Protein AF-A0A2M8NHK6-F1 (afdb_monomer_lite)

pLDDT: mean 93.06, std 9.31, range [44.53, 98.62]

Foldseek 3Di:
DCVLLVFPDCQLVVQLLVQQCVQCVVVVHNDGDLVSSLVCQCVSPLVRHDDDPPDPDHSVRSSNVVSVCPVVD

Sequence (73 aa):
LCVALEIDGHRGELTLCRAALASAALAGRSSAQPSDIAEVALLALRHRLRKDPLETAGDEDRILRAVAGIDKT

Secondary structure (DSSP, 8-state):
-TTTTT--STHHHHHHHHHHHHHHHHTT-SS--HHHHHHHHHHHHGGGSPPPTT--S-HHHHHHHHHHTGGG-

Structure (mmCIF, N/CA/C/O backbone):
data_AF-A0A2M8NHK6-F1
#
_entry.id   AF-A0A2M8NHK6-F1
#
loop_
_atom_site.group_PDB
_atom_site.id
_atom_site.type_symbol
_atom_site.label_atom_id
_atom_site.label_alt_id
_atom_site.label_comp_id
_atom_site.label_asym_id
_atom_site.label_entity_id
_atom_site.label_seq_id
_atom_site.pdbx_PDB_ins_code
_atom_site.Cartn_x
_atom_site.Cartn_y
_atom_site.Cartn_z
_atom_site.occupancy
_atom_site.B_iso_or_equiv
_atom_site.auth_seq_id
_atom_site.auth_comp_id
_atom_site.auth_asym_id
_atom_site.auth_atom_id
_atom_site.pdbx_PDB_model_num
ATOM 1 N N . LEU A 1 1 ? -2.156 -7.919 -3.838 1.00 91.50 1 LEU A N 1
ATOM 2 C CA . LEU A 1 1 ? -1.755 -6.651 -4.509 1.00 91.50 1 LEU A CA 1
ATOM 3 C C . LEU A 1 1 ? -0.259 -6.618 -4.832 1.00 91.50 1 LEU A C 1
ATOM 5 O O . LEU A 1 1 ? 0.092 -6.346 -5.971 1.00 91.50 1 LEU A O 1
ATOM 9 N N . CYS A 1 2 ? 0.622 -6.933 -3.872 1.00 94.88 2 CYS A N 1
ATOM 10 C CA . CYS A 1 2 ? 2.079 -6.884 -4.077 1.00 94.88 2 CYS A CA 1
ATOM 11 C C . CYS A 1 2 ? 2.573 -7.812 -5.198 1.00 94.88 2 CYS A C 1
ATOM 13 O O . CYS A 1 2 ? 3.447 -7.415 -5.958 1.00 94.88 2 CYS A O 1
ATOM 15 N N . VAL A 1 3 ? 1.959 -8.993 -5.348 1.00 93.25 3 VAL A N 1
ATOM 16 C CA . VAL A 1 3 ? 2.236 -9.925 -6.458 1.00 93.25 3 VAL A CA 1
ATOM 17 C C . VAL A 1 3 ? 1.933 -9.293 -7.819 1.00 93.25 3 VAL A C 1
ATOM 19 O O . VAL A 1 3 ? 2.765 -9.348 -8.713 1.00 93.25 3 VAL A O 1
ATOM 22 N N . ALA A 1 4 ? 0.778 -8.635 -7.964 1.00 92.81 4 ALA A N 1
ATOM 23 C CA . ALA A 1 4 ? 0.386 -7.977 -9.214 1.00 92.81 4 ALA A CA 1
ATOM 24 C C . ALA A 1 4 ? 1.278 -6.772 -9.571 1.00 92.81 4 ALA A C 1
ATOM 26 O O . ALA A 1 4 ? 1.325 -6.361 -10.724 1.00 92.81 4 ALA A O 1
ATOM 27 N N . LEU A 1 5 ? 1.968 -6.202 -8.579 1.00 93.94 5 LEU A N 1
ATOM 28 C CA . LEU A 1 5 ? 2.911 -5.094 -8.741 1.00 93.94 5 LEU A CA 1
ATOM 29 C C . LEU A 1 5 ? 4.375 -5.553 -8.789 1.00 93.94 5 LEU A C 1
ATOM 31 O O . LEU A 1 5 ? 5.262 -4.701 -8.798 1.00 93.94 5 LEU A O 1
ATOM 35 N N . GLU A 1 6 ? 4.629 -6.866 -8.777 1.00 94.25 6 GLU A N 1
ATOM 36 C CA . GLU A 1 6 ? 5.976 -7.455 -8.776 1.00 94.25 6 GLU A CA 1
ATOM 37 C C . GLU A 1 6 ? 6.876 -6.901 -7.651 1.00 94.25 6 GLU A C 1
ATOM 39 O O . GLU A 1 6 ? 8.076 -6.685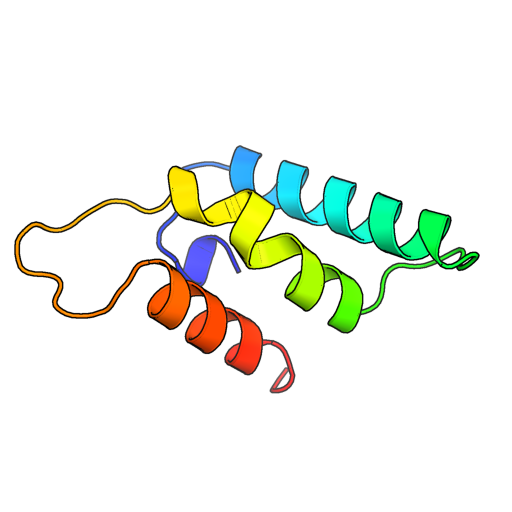 -7.818 1.00 94.25 6 GLU A O 1
ATOM 44 N N . ILE A 1 7 ? 6.285 -6.629 -6.483 1.00 95.56 7 ILE A N 1
ATOM 45 C CA . ILE A 1 7 ? 7.018 -6.128 -5.317 1.00 95.56 7 ILE A CA 1
ATOM 46 C C . ILE A 1 7 ? 7.698 -7.297 -4.610 1.00 95.56 7 ILE A C 1
ATOM 48 O O . ILE A 1 7 ? 7.042 -8.241 -4.164 1.00 95.56 7 ILE A O 1
ATOM 52 N N . ASP A 1 8 ? 9.012 -7.181 -4.429 1.00 93.81 8 ASP A N 1
ATOM 53 C CA . ASP A 1 8 ? 9.808 -8.204 -3.765 1.00 93.81 8 ASP A CA 1
ATOM 54 C C . ASP A 1 8 ? 9.540 -8.272 -2.249 1.00 93.81 8 ASP A C 1
ATOM 56 O O . ASP A 1 8 ? 9.636 -7.286 -1.501 1.00 93.81 8 ASP A O 1
ATOM 60 N N . GLY A 1 9 ? 9.276 -9.495 -1.785 1.00 93.69 9 GLY A N 1
ATOM 61 C CA . GLY A 1 9 ? 9.150 -9.856 -0.375 1.00 93.69 9 GLY A CA 1
ATOM 62 C C . GLY A 1 9 ? 7.851 -9.408 0.311 1.00 93.69 9 GLY A C 1
ATOM 63 O O . GLY A 1 9 ? 7.095 -8.558 -0.149 1.00 93.69 9 GLY A O 1
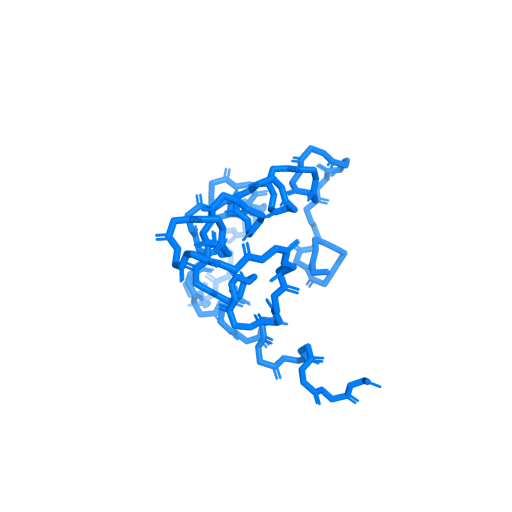ATOM 64 N N . HIS A 1 10 ? 7.606 -9.955 1.503 1.00 95.81 10 HIS A N 1
ATOM 65 C CA . HIS A 1 10 ? 6.333 -9.778 2.224 1.00 95.81 10 HIS A CA 1
ATOM 66 C C . HIS A 1 10 ? 6.179 -8.441 2.955 1.00 95.81 10 HIS A C 1
ATOM 68 O O . HIS A 1 10 ? 5.119 -8.139 3.503 1.00 95.81 10 HIS A O 1
ATOM 74 N N . ARG A 1 11 ? 7.231 -7.614 2.991 1.00 96.75 11 ARG A N 1
ATOM 75 C CA . ARG A 1 11 ? 7.196 -6.341 3.723 1.00 96.75 11 ARG A CA 1
ATOM 76 C C . ARG A 1 11 ? 6.183 -5.357 3.138 1.00 96.75 11 ARG A C 1
ATOM 78 O O . ARG A 1 11 ? 5.604 -4.602 3.908 1.00 96.75 11 ARG A O 1
ATOM 85 N N . GLY A 1 12 ? 5.962 -5.372 1.820 1.00 96.94 12 GLY A N 1
ATOM 86 C CA . GLY A 1 12 ? 4.930 -4.541 1.192 1.00 96.94 12 GLY A CA 1
ATOM 87 C C . GLY A 1 12 ? 3.531 -4.916 1.677 1.00 96.94 12 GLY A C 1
ATOM 88 O O . GLY A 1 12 ? 2.778 -4.051 2.113 1.00 96.94 12 GLY A O 1
ATOM 89 N N . GLU A 1 13 ? 3.230 -6.213 1.696 1.00 96.25 13 GLU A N 1
ATOM 90 C CA . GLU A 1 13 ? 1.922 -6.735 2.100 1.00 96.25 13 GLU A CA 1
ATOM 91 C C . GLU A 1 13 ? 1.649 -6.487 3.587 1.00 96.25 13 GLU A C 1
ATOM 93 O O . GLU A 1 13 ? 0.590 -5.988 3.953 1.00 96.25 13 GLU A O 1
ATOM 98 N N . LEU A 1 14 ? 2.641 -6.731 4.451 1.00 98.06 14 LEU A N 1
ATOM 99 C CA . LEU A 1 14 ? 2.505 -6.477 5.886 1.00 98.06 14 LEU A CA 1
ATOM 100 C C . LEU A 1 14 ? 2.278 -4.988 6.191 1.00 98.06 14 LEU A C 1
ATOM 102 O O . LEU A 1 14 ? 1.457 -4.652 7.046 1.00 98.06 14 LEU A O 1
ATOM 106 N N . THR A 1 15 ? 3.006 -4.096 5.510 1.00 98.31 15 THR A N 1
ATOM 107 C CA . THR A 1 15 ? 2.818 -2.646 5.649 1.00 98.31 15 THR A CA 1
ATOM 108 C C . THR A 1 15 ? 1.432 -2.226 5.166 1.00 98.31 15 THR A C 1
ATOM 110 O O . THR A 1 15 ? 0.762 -1.480 5.877 1.00 98.31 15 THR A O 1
ATOM 113 N N . LEU A 1 16 ? 0.981 -2.741 4.0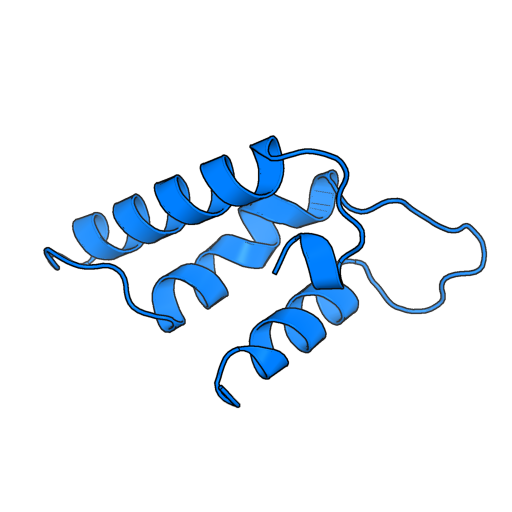18 1.00 97.75 16 LEU A N 1
ATOM 114 C CA . LEU A 1 16 ? -0.344 -2.465 3.464 1.00 97.75 16 LEU A CA 1
ATOM 115 C C . LEU A 1 16 ? -1.461 -2.890 4.431 1.00 97.75 16 LEU A C 1
ATOM 117 O O . LEU A 1 16 ? -2.322 -2.078 4.757 1.00 97.75 16 LEU A O 1
ATOM 121 N N . CYS A 1 17 ? -1.405 -4.116 4.964 1.00 97.56 17 CYS A N 1
ATOM 122 C CA . CYS A 1 17 ? -2.402 -4.620 5.913 1.00 97.56 17 CYS A CA 1
ATOM 123 C C . CYS A 1 17 ? -2.457 -3.782 7.197 1.00 97.56 17 CYS A C 1
ATOM 125 O O . CYS A 1 17 ? -3.537 -3.439 7.671 1.00 97.56 17 CYS A O 1
ATOM 127 N N . ARG A 1 18 ? -1.299 -3.418 7.763 1.00 98.50 18 ARG A N 1
ATOM 128 C CA . ARG A 1 18 ? -1.242 -2.585 8.977 1.00 98.50 18 ARG A CA 1
ATOM 129 C C . ARG A 1 18 ? -1.789 -1.182 8.735 1.00 98.50 18 ARG A C 1
ATOM 131 O O . ARG A 1 18 ? -2.498 -0.666 9.592 1.00 98.50 18 ARG A O 1
ATOM 138 N N . ALA A 1 19 ? -1.479 -0.585 7.586 1.00 98.50 19 ALA A N 1
ATOM 139 C CA . ALA A 1 19 ? -1.996 0.725 7.216 1.00 98.50 19 ALA A CA 1
ATOM 140 C C . ALA A 1 19 ? -3.519 0.694 7.002 1.00 98.50 19 ALA A C 1
ATOM 142 O O . ALA A 1 19 ? -4.209 1.574 7.503 1.00 98.50 19 ALA A O 1
ATOM 143 N N . ALA A 1 20 ? -4.051 -0.344 6.350 1.00 98.31 20 ALA A N 1
ATOM 144 C CA . ALA A 1 20 ? -5.492 -0.493 6.136 1.00 98.31 20 ALA A CA 1
ATOM 145 C C . ALA A 1 20 ? -6.248 -0.690 7.463 1.00 98.31 20 ALA A C 1
ATOM 147 O O . ALA A 1 20 ? -7.277 -0.061 7.691 1.00 98.31 20 ALA A O 1
ATOM 148 N N . LEU A 1 21 ? -5.703 -1.499 8.381 1.00 98.56 21 LEU A N 1
ATOM 149 C CA . LEU A 1 21 ? -6.250 -1.646 9.736 1.00 98.56 21 LEU A CA 1
ATOM 150 C C . LEU A 1 21 ? -6.219 -0.325 10.516 1.00 98.56 21 LEU A C 1
ATOM 152 O O . LEU A 1 21 ? -7.176 -0.010 11.218 1.00 98.56 21 LEU A O 1
ATOM 156 N N . ALA A 1 22 ? -5.142 0.454 10.385 1.00 98.62 22 ALA A N 1
ATOM 157 C CA . ALA A 1 22 ? -5.043 1.767 11.011 1.00 98.62 22 ALA A CA 1
ATOM 158 C C . ALA A 1 22 ? -6.057 2.765 10.427 1.00 98.62 22 ALA A C 1
ATOM 160 O O . ALA A 1 22 ? -6.681 3.484 11.203 1.00 98.62 22 ALA A O 1
ATOM 161 N N . SER A 1 23 ? -6.267 2.776 9.102 1.00 98.56 23 SER A N 1
ATOM 162 C CA . SER A 1 23 ? -7.309 3.602 8.471 1.00 98.56 23 SER A CA 1
ATOM 163 C C . SER A 1 23 ? -8.706 3.214 8.972 1.00 98.56 23 SER A C 1
ATOM 165 O O . SER A 1 23 ? -9.467 4.063 9.439 1.00 98.56 23 SER A O 1
ATOM 167 N N . ALA A 1 24 ? -9.013 1.914 9.012 1.00 98.62 24 ALA A N 1
ATOM 168 C CA . ALA A 1 24 ? -10.287 1.422 9.529 1.00 98.62 24 ALA A CA 1
ATOM 169 C C . ALA A 1 24 ? -10.532 1.842 10.987 1.00 98.62 24 ALA A C 1
ATOM 171 O O . ALA A 1 24 ? -11.617 2.326 11.319 1.00 98.62 24 ALA A O 1
ATOM 172 N N . ALA A 1 25 ? -9.514 1.707 11.842 1.00 98.62 25 ALA A N 1
ATOM 173 C CA . ALA A 1 25 ? -9.583 2.119 13.241 1.00 98.62 25 ALA A CA 1
ATOM 174 C C . ALA A 1 25 ? -9.743 3.641 13.390 1.00 98.62 25 ALA A C 1
ATOM 176 O O . ALA A 1 25 ? -10.533 4.090 14.220 1.00 98.62 25 ALA A O 1
ATOM 177 N N . LEU A 1 26 ? -9.046 4.433 12.566 1.00 98.44 26 LEU A N 1
ATOM 178 C CA . LEU A 1 26 ? -9.193 5.891 12.527 1.00 98.44 26 LEU A CA 1
ATOM 179 C C . LEU A 1 26 ? -10.623 6.302 12.141 1.00 98.44 26 LEU A C 1
ATOM 181 O O . LEU A 1 26 ? -11.161 7.253 12.702 1.00 98.44 26 LEU A O 1
ATOM 185 N N . ALA A 1 27 ? -11.262 5.543 11.251 1.00 98.00 27 ALA A N 1
ATOM 186 C CA . ALA A 1 27 ? -12.665 5.701 10.874 1.00 98.00 27 ALA A CA 1
ATOM 187 C C . ALA A 1 27 ? -13.667 5.091 11.885 1.00 98.00 27 ALA A C 1
ATOM 189 O O . ALA A 1 27 ? -14.863 5.030 11.598 1.00 98.00 27 ALA A O 1
ATOM 190 N N . GLY A 1 28 ? -13.210 4.608 13.048 1.00 98.31 28 GLY A N 1
ATOM 191 C CA . GLY A 1 28 ? -14.062 4.042 14.101 1.00 98.31 28 GLY A CA 1
ATOM 192 C C . GLY A 1 28 ? -14.602 2.634 13.819 1.00 98.31 28 GLY A C 1
ATOM 193 O O . GLY A 1 28 ? -15.540 2.195 14.484 1.00 98.31 28 GLY A O 1
ATOM 194 N N . ARG A 1 29 ? -14.041 1.910 12.842 1.00 98.38 29 ARG A N 1
ATOM 195 C CA . ARG A 1 29 ? -14.439 0.538 12.487 1.00 98.38 29 ARG A CA 1
ATOM 196 C C . ARG A 1 29 ? -13.507 -0.498 13.116 1.00 98.38 29 ARG A C 1
ATOM 198 O O . ARG A 1 29 ? -12.320 -0.262 13.304 1.00 98.38 29 ARG A O 1
ATOM 205 N N . SER A 1 30 ? -14.047 -1.685 13.396 1.00 97.50 30 SER A N 1
ATOM 206 C CA . SER A 1 30 ? -13.296 -2.829 13.942 1.00 97.50 30 SER A CA 1
ATOM 207 C C . SER A 1 30 ? -12.707 -3.759 12.875 1.00 97.50 30 SER A C 1
ATOM 209 O O . SER A 1 30 ? -11.949 -4.669 13.205 1.00 97.50 30 SER A O 1
ATOM 211 N N . SER A 1 31 ? -13.055 -3.553 11.602 1.00 97.31 31 SER A N 1
ATOM 212 C CA . SER A 1 31 ? -12.556 -4.338 10.472 1.00 97.31 31 SER A CA 1
ATOM 213 C C . SER A 1 31 ? -12.191 -3.437 9.298 1.00 97.31 31 SER A C 1
ATOM 215 O O . SER A 1 31 ? -12.904 -2.475 8.987 1.00 97.31 31 SER A O 1
ATOM 217 N N . ALA A 1 32 ? -11.073 -3.771 8.650 1.00 97.50 32 ALA A N 1
ATOM 218 C CA . ALA A 1 32 ? -10.679 -3.152 7.396 1.00 97.50 32 ALA A CA 1
ATOM 219 C C . ALA A 1 32 ? -11.557 -3.655 6.248 1.00 97.50 32 ALA A C 1
ATOM 221 O O . ALA A 1 32 ? -11.952 -4.820 6.208 1.00 97.50 32 ALA A O 1
ATOM 222 N N . GLN A 1 33 ? -11.843 -2.755 5.321 1.00 95.69 33 GLN A N 1
ATOM 223 C CA . GLN A 1 33 ? -12.600 -2.982 4.099 1.00 95.69 33 GLN A CA 1
ATOM 224 C C . GLN A 1 33 ? -11.682 -2.771 2.885 1.00 95.69 33 GLN A C 1
ATOM 226 O O . GLN A 1 33 ? -10.638 -2.122 3.013 1.00 95.69 33 GLN A O 1
ATOM 231 N N . PRO A 1 34 ? -12.050 -3.265 1.689 1.00 94.69 34 PRO A N 1
ATOM 232 C CA . PRO A 1 34 ? -11.279 -3.024 0.467 1.00 94.69 34 PRO A CA 1
ATOM 233 C C . PRO A 1 34 ? -10.986 -1.538 0.200 1.00 94.69 34 PRO A C 1
ATOM 235 O O . PRO A 1 34 ? -9.903 -1.199 -0.276 1.00 94.69 34 PRO A O 1
ATOM 238 N N . SER A 1 35 ? -11.892 -0.639 0.598 1.00 95.31 35 SER A N 1
ATOM 239 C CA . SER A 1 35 ? -11.694 0.813 0.509 1.00 95.31 35 SER A CA 1
ATOM 240 C C . SER A 1 35 ? -10.489 1.316 1.311 1.00 95.31 35 SER A C 1
ATOM 242 O O . SER A 1 35 ? -9.786 2.206 0.845 1.00 95.31 35 SER A O 1
ATOM 244 N N . ASP A 1 36 ? -10.205 0.725 2.477 1.00 97.38 36 ASP A N 1
ATOM 245 C CA . ASP A 1 36 ? -9.054 1.108 3.309 1.00 97.38 36 ASP A CA 1
ATOM 246 C C . ASP A 1 36 ? -7.739 0.696 2.654 1.00 97.38 36 ASP A C 1
ATOM 248 O O . ASP A 1 36 ? -6.737 1.401 2.739 1.00 97.38 36 ASP A O 1
ATOM 252 N N . ILE A 1 37 ? -7.743 -0.456 1.974 1.00 96.19 37 ILE A N 1
ATOM 253 C CA . ILE A 1 37 ? -6.597 -0.925 1.194 1.00 96.19 37 ILE A CA 1
ATOM 254 C C . ILE A 1 37 ? -6.348 0.039 0.034 1.00 96.19 37 ILE A C 1
ATOM 256 O O . ILE A 1 37 ? -5.204 0.437 -0.184 1.00 96.19 37 ILE A O 1
ATOM 260 N N . ALA A 1 38 ? -7.405 0.422 -0.689 1.00 95.56 38 ALA A N 1
ATOM 261 C CA . ALA A 1 38 ? -7.318 1.358 -1.804 1.00 95.56 38 ALA A CA 1
ATOM 262 C C . ALA A 1 38 ? -6.759 2.722 -1.369 1.00 95.56 38 ALA A C 1
ATOM 264 O O . ALA A 1 38 ? -5.866 3.254 -2.028 1.00 95.56 38 ALA A O 1
ATOM 265 N N . GLU A 1 39 ? -7.222 3.241 -0.231 1.00 96.62 39 GLU A N 1
ATOM 266 C CA . GLU A 1 39 ? -6.781 4.519 0.336 1.00 96.62 39 GLU A CA 1
ATOM 267 C C . GLU A 1 39 ? -5.277 4.536 0.651 1.00 96.62 39 GLU A C 1
ATOM 269 O O . GLU A 1 39 ? -4.568 5.489 0.321 1.00 96.62 39 GLU A O 1
ATOM 274 N N . VAL A 1 40 ? -4.758 3.470 1.266 1.00 97.94 40 VAL A N 1
ATOM 275 C CA . VAL A 1 40 ? -3.370 3.447 1.762 1.00 97.94 40 VAL A CA 1
ATOM 276 C C . VAL A 1 40 ? -2.364 2.856 0.769 1.00 97.94 40 VAL A C 1
ATOM 278 O O . VAL A 1 40 ? -1.153 2.975 0.984 1.00 97.94 40 VAL A O 1
ATOM 281 N N . ALA A 1 41 ? -2.820 2.232 -0.323 1.00 97.25 41 ALA A N 1
ATOM 282 C CA . ALA A 1 41 ? -1.964 1.517 -1.273 1.00 97.25 41 ALA A CA 1
ATOM 283 C C . ALA A 1 41 ? -0.868 2.401 -1.883 1.00 97.25 41 ALA A C 1
ATOM 285 O O . ALA A 1 41 ? 0.297 1.993 -1.920 1.00 97.25 41 ALA A O 1
ATOM 286 N N . LEU A 1 42 ? -1.207 3.621 -2.313 1.00 96.69 42 LEU A N 1
ATOM 287 C CA . LEU A 1 42 ? -0.236 4.537 -2.920 1.00 96.69 42 LEU A CA 1
ATOM 288 C C . LEU A 1 42 ? 0.873 4.915 -1.929 1.00 96.69 42 LEU A C 1
ATOM 290 O O . LEU A 1 42 ? 2.058 4.874 -2.269 1.00 96.69 42 LEU A O 1
ATOM 294 N N . LEU A 1 43 ? 0.499 5.221 -0.684 1.00 96.94 43 LEU A N 1
ATOM 295 C CA . LEU A 1 43 ? 1.432 5.577 0.387 1.00 96.94 43 LEU A CA 1
ATOM 296 C C . LEU A 1 43 ? 2.350 4.398 0.747 1.00 96.94 43 LEU A C 1
ATOM 298 O O . LEU A 1 43 ? 3.562 4.568 0.905 1.00 96.94 43 LEU A O 1
ATOM 302 N N . ALA A 1 44 ? 1.783 3.194 0.833 1.00 97.44 44 ALA A N 1
ATOM 303 C CA . ALA A 1 44 ? 2.494 1.994 1.255 1.00 97.44 44 ALA A CA 1
ATOM 304 C C . ALA A 1 44 ? 3.428 1.418 0.177 1.00 97.44 44 ALA A C 1
ATOM 306 O O . ALA A 1 44 ? 4.467 0.849 0.523 1.00 97.44 44 ALA A O 1
ATOM 307 N N . LEU A 1 45 ? 3.074 1.530 -1.109 1.00 97.00 45 LEU A N 1
ATOM 308 C CA . LEU A 1 45 ? 3.705 0.730 -2.164 1.00 97.00 45 LEU A CA 1
ATOM 309 C C . LEU A 1 45 ? 4.550 1.527 -3.160 1.00 97.00 45 LEU A C 1
ATOM 311 O O . LEU A 1 45 ? 5.510 0.959 -3.670 1.00 97.00 45 LEU A O 1
ATOM 315 N N . ARG A 1 46 ? 4.291 2.823 -3.400 1.00 95.81 46 ARG A N 1
ATOM 316 C CA . ARG A 1 46 ? 4.969 3.609 -4.465 1.00 95.81 46 ARG A CA 1
ATOM 317 C C . ARG A 1 46 ? 6.495 3.530 -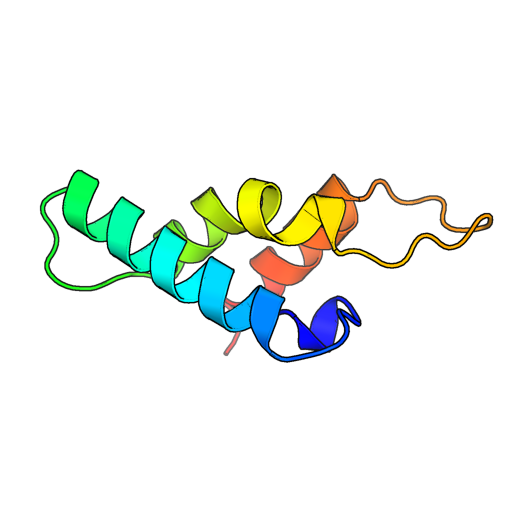4.452 1.00 95.81 46 ARG A C 1
ATOM 319 O O . ARG A 1 46 ? 7.131 3.451 -5.491 1.00 95.81 46 ARG A O 1
ATOM 326 N N . HIS A 1 47 ? 7.084 3.528 -3.262 1.00 95.06 47 HIS A N 1
ATOM 327 C CA . HIS A 1 47 ? 8.533 3.514 -3.058 1.00 95.06 47 HIS A CA 1
ATOM 328 C C . HIS A 1 47 ? 9.132 2.100 -3.111 1.00 95.06 47 HIS A C 1
ATOM 330 O O . HIS A 1 47 ? 10.336 1.928 -2.944 1.00 95.06 47 HIS A O 1
ATOM 336 N N . ARG A 1 48 ? 8.285 1.083 -3.280 1.00 95.62 48 ARG A N 1
ATOM 337 C CA . ARG A 1 48 ? 8.645 -0.336 -3.336 1.00 95.62 48 ARG A CA 1
ATOM 338 C C . ARG A 1 48 ? 8.520 -0.910 -4.745 1.00 95.62 48 ARG A C 1
ATOM 340 O O . ARG A 1 48 ? 8.905 -2.057 -4.943 1.00 95.62 48 ARG A O 1
ATOM 347 N N . LEU A 1 49 ? 7.967 -0.147 -5.692 1.00 94.19 49 LEU A N 1
ATOM 348 C CA . LEU A 1 49 ? 7.893 -0.551 -7.091 1.00 94.19 49 LEU A CA 1
ATOM 349 C C . LEU A 1 49 ? 9.304 -0.633 -7.665 1.00 94.19 49 LEU A C 1
ATOM 351 O O . LEU A 1 49 ? 10.115 0.285 -7.509 1.00 94.19 49 LEU A O 1
ATOM 355 N N . ARG A 1 50 ? 9.575 -1.724 -8.381 1.00 90.44 50 ARG A N 1
ATOM 356 C CA . ARG A 1 50 ? 10.744 -1.793 -9.248 1.00 90.44 50 ARG A CA 1
ATOM 357 C C . ARG A 1 50 ? 10.520 -0.844 -10.426 1.00 90.44 50 ARG A C 1
ATOM 359 O O . ARG A 1 50 ? 9.458 -0.867 -11.058 1.00 90.44 50 ARG A O 1
ATOM 366 N N . LYS A 1 51 ? 11.513 0.006 -10.681 1.00 88.06 51 LYS A N 1
ATOM 367 C CA . LYS A 1 51 ? 11.500 0.953 -11.796 1.00 88.06 51 LYS A CA 1
ATOM 368 C C . LYS A 1 51 ? 12.169 0.319 -13.003 1.00 88.06 51 LYS A C 1
ATOM 370 O O . LYS A 1 51 ? 13.332 -0.070 -12.917 1.00 88.06 51 LYS A O 1
ATOM 375 N N . ASP A 1 52 ? 11.430 0.235 -14.098 1.00 88.25 52 ASP A N 1
ATOM 376 C CA . ASP A 1 52 ? 11.974 -0.067 -15.416 1.00 88.25 52 ASP A CA 1
ATOM 377 C C . ASP A 1 52 ? 12.206 1.271 -16.145 1.00 88.25 52 ASP A C 1
ATOM 379 O O . ASP A 1 52 ? 11.276 2.074 -16.231 1.00 88.25 52 ASP A O 1
ATOM 383 N N . PRO A 1 53 ? 13.425 1.563 -16.638 1.00 89.31 53 PRO A N 1
ATOM 384 C CA . PRO A 1 53 ? 13.709 2.776 -17.407 1.00 89.31 53 PRO A CA 1
ATOM 385 C C . PRO A 1 53 ? 12.842 2.969 -18.661 1.00 89.31 53 PRO A C 1
ATOM 387 O O . PRO A 1 53 ? 12.738 4.094 -19.146 1.00 89.31 53 PRO A O 1
ATOM 390 N N . LEU A 1 54 ? 12.262 1.895 -19.202 1.00 92.81 54 LEU A N 1
ATOM 391 C CA . LEU A 1 54 ? 11.385 1.918 -20.376 1.00 92.81 54 LEU A CA 1
ATOM 392 C C . LEU A 1 54 ? 9.894 1.968 -20.007 1.00 92.81 54 LEU A C 1
ATOM 394 O O . LEU A 1 54 ? 9.049 2.043 -20.899 1.00 92.81 54 LEU A O 1
ATOM 398 N N . GLU A 1 55 ? 9.557 1.933 -18.714 1.00 89.94 55 GLU A N 1
ATOM 399 C CA . GLU A 1 55 ? 8.177 2.041 -18.249 1.00 89.94 55 GLU A CA 1
ATOM 400 C C . GLU A 1 55 ? 7.638 3.449 -18.515 1.00 89.94 55 GLU A C 1
ATOM 402 O O . GLU A 1 55 ? 8.161 4.454 -18.031 1.00 89.94 55 GLU A O 1
ATOM 407 N N . THR A 1 56 ? 6.555 3.510 -19.285 1.00 88.25 56 THR A N 1
ATOM 408 C CA . THR A 1 56 ? 5.882 4.767 -19.630 1.00 88.25 56 THR A CA 1
ATOM 409 C C . THR A 1 56 ? 4.789 5.143 -18.635 1.00 88.25 56 THR A C 1
ATOM 411 O O . THR A 1 56 ? 4.420 6.313 -18.550 1.00 88.25 56 THR A O 1
ATOM 414 N N . ALA A 1 57 ? 4.250 4.172 -17.889 1.00 88.75 57 ALA A N 1
ATOM 415 C CA . ALA A 1 57 ? 3.221 4.439 -16.897 1.00 88.75 57 ALA A CA 1
ATOM 416 C C . ALA A 1 57 ? 3.825 4.954 -15.585 1.00 88.75 57 ALA A C 1
ATOM 418 O O . ALA A 1 57 ? 4.798 4.405 -15.069 1.00 88.75 57 ALA A O 1
ATOM 419 N N . GLY A 1 58 ? 3.192 5.963 -14.987 1.00 91.62 58 GLY A N 1
ATOM 420 C CA . GLY A 1 58 ? 3.585 6.431 -13.662 1.00 91.62 58 GLY A CA 1
ATOM 421 C C . GLY A 1 58 ? 3.397 5.355 -12.587 1.0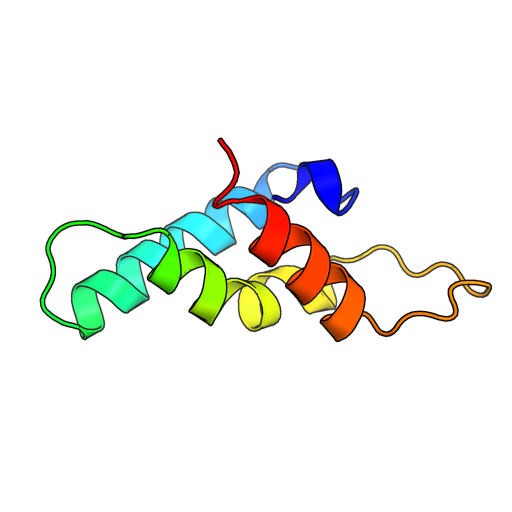0 91.62 58 GLY A C 1
ATOM 422 O O . GLY A 1 58 ? 2.496 4.517 -12.673 1.00 91.62 58 GLY A O 1
ATOM 423 N N . ASP A 1 59 ? 4.217 5.411 -11.530 1.00 92.38 59 ASP A N 1
ATOM 424 C CA . ASP A 1 59 ? 4.102 4.521 -10.361 1.00 92.38 59 ASP A CA 1
ATOM 425 C C . ASP A 1 59 ? 2.677 4.545 -9.770 1.00 92.38 59 ASP A C 1
ATOM 427 O O . ASP A 1 59 ? 2.142 3.517 -9.355 1.00 92.38 59 ASP A O 1
ATOM 431 N N . GLU A 1 60 ? 2.050 5.724 -9.765 1.00 93.75 60 GLU A N 1
ATOM 432 C CA . GLU A 1 60 ? 0.679 5.929 -9.299 1.00 93.75 60 GLU A CA 1
ATOM 433 C C . GLU A 1 60 ? -0.342 5.194 -10.171 1.00 93.75 60 GLU A C 1
ATOM 435 O O . GLU A 1 60 ? -1.123 4.402 -9.648 1.00 93.75 60 GLU A O 1
ATOM 440 N N . ASP A 1 61 ? -0.274 5.354 -11.495 1.00 94.38 61 ASP A N 1
ATOM 441 C CA . ASP A 1 61 ? -1.183 4.675 -12.423 1.00 94.38 61 ASP A CA 1
ATOM 442 C C . ASP A 1 61 ? -1.085 3.152 -12.305 1.00 94.38 61 ASP A C 1
ATOM 444 O O . ASP A 1 61 ? -2.096 2.446 -12.351 1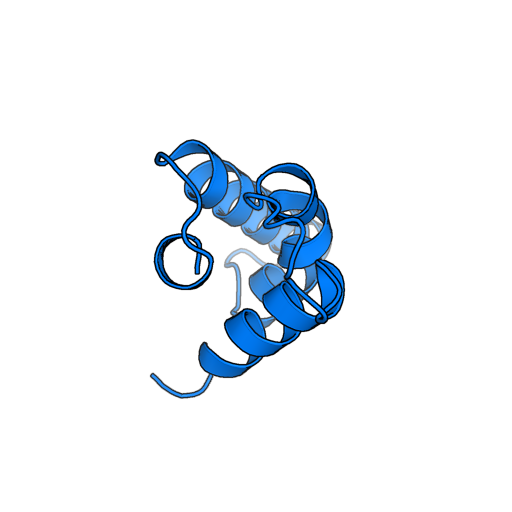.00 94.38 61 ASP A O 1
ATOM 448 N N . ARG A 1 62 ? 0.135 2.625 -12.138 1.00 94.19 62 ARG A N 1
ATOM 449 C CA . ARG A 1 62 ? 0.369 1.187 -11.932 1.00 94.19 62 ARG A CA 1
ATOM 450 C C . ARG A 1 62 ? -0.336 0.693 -10.669 1.00 94.19 62 ARG A C 1
ATOM 452 O O . ARG A 1 62 ? -1.011 -0.337 -10.716 1.00 94.19 62 ARG A O 1
ATOM 459 N N . ILE A 1 63 ? -0.225 1.433 -9.566 1.00 95.50 63 ILE A N 1
ATOM 460 C CA . ILE A 1 63 ? -0.880 1.092 -8.296 1.00 95.50 63 ILE A CA 1
ATOM 461 C C . ILE A 1 63 ? -2.400 1.194 -8.418 1.00 95.50 63 ILE A C 1
ATOM 463 O O . ILE A 1 63 ? -3.090 0.248 -8.044 1.00 95.50 63 ILE A O 1
ATOM 467 N N . LEU A 1 64 ? -2.926 2.287 -8.973 1.00 93.75 64 LEU A N 1
ATOM 468 C CA . LEU A 1 64 ? -4.370 2.496 -9.119 1.00 93.75 64 LEU A CA 1
ATOM 469 C C . LEU A 1 64 ? -5.017 1.409 -9.986 1.00 93.75 64 LEU A C 1
ATOM 471 O O . LEU A 1 64 ? -6.062 0.873 -9.617 1.00 93.75 64 LEU A O 1
ATOM 475 N N . ARG A 1 65 ? -4.367 1.004 -11.087 1.00 93.62 65 ARG A N 1
ATOM 476 C CA . ARG A 1 65 ? -4.831 -0.126 -11.912 1.00 93.62 65 ARG A CA 1
ATOM 477 C C . ARG A 1 65 ? -4.853 -1.440 -11.136 1.00 93.62 65 ARG A C 1
ATOM 479 O O . ARG A 1 65 ? -5.815 -2.196 -11.252 1.00 93.62 65 ARG A O 1
ATOM 486 N N . ALA A 1 66 ? -3.816 -1.715 -10.348 1.00 94.00 66 ALA A N 1
ATOM 487 C CA . ALA A 1 66 ? -3.741 -2.940 -9.562 1.00 94.00 66 ALA A CA 1
ATOM 488 C C . ALA A 1 66 ? -4.782 -2.967 -8.425 1.00 94.00 66 ALA A C 1
ATOM 490 O O . ALA A 1 66 ? -5.354 -4.020 -8.145 1.00 94.00 66 ALA A O 1
ATOM 491 N N . VAL A 1 67 ? -5.075 -1.815 -7.813 1.00 94.69 67 VAL A N 1
ATOM 492 C CA . VAL A 1 67 ? -6.137 -1.655 -6.806 1.00 94.69 67 VAL A CA 1
ATOM 493 C C . VAL A 1 67 ? -7.521 -1.857 -7.423 1.00 94.69 67 VAL A C 1
ATOM 495 O O . VAL A 1 67 ? -8.322 -2.600 -6.867 1.00 94.69 67 VAL A O 1
ATOM 498 N N . ALA A 1 68 ? -7.790 -1.289 -8.602 1.00 91.31 68 ALA A N 1
ATOM 499 C CA . ALA A 1 68 ? -9.066 -1.467 -9.302 1.00 91.31 68 ALA A CA 1
ATOM 500 C C . ALA A 1 68 ? -9.360 -2.933 -9.692 1.00 91.31 68 ALA A C 1
ATOM 502 O O . ALA A 1 68 ? -10.503 -3.290 -9.973 1.00 91.31 68 ALA A O 1
ATOM 503 N N . GLY A 1 69 ? -8.339 -3.797 -9.717 1.00 84.75 69 GLY A N 1
ATOM 504 C CA . GLY A 1 69 ? -8.500 -5.238 -9.915 1.00 84.75 69 GLY A CA 1
ATOM 505 C C . GLY A 1 69 ? -9.004 -6.003 -8.684 1.00 84.75 69 GLY A C 1
ATOM 506 O O . GLY A 1 69 ? -9.424 -7.147 -8.838 1.00 84.75 69 GLY A O 1
ATOM 507 N N . ILE A 1 70 ? -8.975 -5.404 -7.485 1.00 76.50 70 ILE A N 1
ATOM 508 C CA . ILE A 1 70 ? -9.331 -6.073 -6.220 1.00 76.50 70 ILE A CA 1
ATOM 509 C C . ILE A 1 70 ? -10.841 -6.344 -6.126 1.00 76.50 70 ILE A C 1
ATOM 511 O O . ILE A 1 70 ? -11.219 -7.411 -5.661 1.00 76.50 70 ILE A O 1
ATOM 515 N N . ASP A 1 71 ? -11.695 -5.455 -6.643 1.00 60.31 71 ASP A N 1
ATOM 516 C CA . ASP A 1 71 ? -13.164 -5.598 -6.583 1.00 60.31 71 ASP A CA 1
ATOM 517 C C . ASP A 1 71 ? -13.731 -6.719 -7.481 1.00 60.31 71 ASP A C 1
ATOM 519 O O . ASP A 1 71 ? -14.933 -6.980 -7.472 1.00 60.31 71 ASP A O 1
ATOM 523 N N . LYS A 1 72 ? -12.895 -7.373 -8.299 1.00 52.25 72 LYS A N 1
ATOM 524 C CA . LYS A 1 72 ? -13.328 -8.392 -9.275 1.00 52.25 72 LYS A CA 1
ATOM 525 C C . LYS A 1 72 ? -13.220 -9.841 -8.780 1.00 52.25 72 LYS A C 1
ATOM 527 O O . LYS A 1 72 ? -13.402 -10.747 -9.593 1.00 52.25 72 LYS A O 1
ATOM 532 N N . THR A 1 73 ? -12.904 -10.066 -7.505 1.00 44.53 73 THR A N 1
ATOM 533 C CA . THR A 1 73 ? -12.731 -11.405 -6.904 1.00 44.53 73 THR A CA 1
ATOM 534 C C . THR A 1 73 ? -13.650 -11.571 -5.707 1.00 44.53 73 THR A C 1
ATOM 536 O O . THR A 1 73 ? -14.251 -12.659 -5.588 1.00 44.53 73 THR A O 1
#

Radius of gyration: 12.59 Å; chains: 1; bounding box: 28×18×34 Å